Protein AF-A0ABD4A4L3-F1 (afdb_monomer_lite)

Organism: NCBI:txid35841

Sequence (131 aa):
MTNLKGLIGTQIKAIRKAKGLSQQDVADRVAENTGQMSFCKSRISEIETGKQNTTLETLEMIIKALGVKPVEFFDFKKIIEEDRENEIMDKSLLLDCHYSMLKERELDEVKYVVKTTKELFKTMDGKKKKN

Secondary structure (DSSP, 8-state):
---HHHHHHHHHHHHHHHTT--HHHHHHHHHHHH--TT--HHHHHHHHTT-S---HHHHHHHHHHHT--HHHHT-GGGHHHH-SS-TT--HHHHHHHHHHHHHTS-HHHHHHHHHHHHHHHHHHHHHHTT-

pLDDT: mean 84.38, std 14.54, range [44.31, 97.81]

Radius of gyration: 19.23 Å; chains: 1; bounding box: 46×25×62 Å

Structure (mmCIF, N/CA/C/O backbone):
data_AF-A0ABD4A4L3-F1
#
_entry.id   AF-A0ABD4A4L3-F1
#
loop_
_atom_site.group_PDB
_atom_site.id
_atom_site.type_symbol
_atom_site.label_atom_id
_atom_site.label_alt_id
_atom_site.label_comp_id
_atom_site.label_asym_id
_atom_site.label_entity_id
_atom_site.label_seq_id
_atom_site.pdbx_PDB_ins_code
_atom_site.Cartn_x
_atom_site.Cartn_y
_atom_site.Cartn_z
_atom_site.occupancy
_atom_site.B_iso_or_equiv
_atom_site.auth_seq_id
_atom_site.auth_comp_id
_atom_site.auth_asym_id
_atom_site.auth_atom_id
_atom_site.pdbx_PDB_model_num
ATOM 1 N N . MET A 1 1 ? 4.502 8.626 8.633 1.00 45.22 1 MET A N 1
ATOM 2 C CA . MET A 1 1 ? 3.581 9.191 7.628 1.00 45.22 1 MET A CA 1
ATOM 3 C C . MET A 1 1 ? 3.865 8.504 6.313 1.00 45.22 1 MET A C 1
ATOM 5 O O . MET A 1 1 ? 4.900 8.760 5.703 1.00 45.22 1 MET A O 1
ATOM 9 N N . THR A 1 2 ? 2.985 7.605 5.911 1.00 57.88 2 THR A N 1
ATOM 10 C CA . THR A 1 2 ? 2.978 7.013 4.583 1.00 57.88 2 THR A CA 1
ATOM 11 C C . THR A 1 2 ? 2.517 8.082 3.617 1.00 57.88 2 THR A C 1
ATOM 13 O O . THR A 1 2 ? 1.380 8.537 3.621 1.00 57.88 2 THR A O 1
ATOM 16 N N . ASN A 1 3 ? 3.470 8.554 2.828 1.00 77.31 3 ASN A N 1
ATOM 17 C CA . ASN A 1 3 ? 3.203 9.399 1.681 1.00 77.31 3 ASN A CA 1
ATOM 18 C C . ASN A 1 3 ? 2.820 8.511 0.488 1.00 77.31 3 ASN A C 1
ATOM 20 O O . ASN A 1 3 ? 3.111 7.313 0.462 1.00 77.31 3 ASN A O 1
ATOM 24 N N . LEU A 1 4 ? 2.188 9.111 -0.521 1.00 84.19 4 LEU A N 1
ATOM 25 C CA . LEU A 1 4 ? 1.706 8.402 -1.708 1.00 84.19 4 LEU A CA 1
ATOM 26 C C . LEU A 1 4 ? 2.793 7.532 -2.365 1.00 84.19 4 LEU A C 1
ATOM 28 O O . LEU A 1 4 ? 2.536 6.387 -2.716 1.00 84.19 4 LEU A O 1
ATOM 32 N N . LYS A 1 5 ? 4.030 8.037 -2.465 1.00 87.12 5 LYS A N 1
ATOM 33 C CA . LYS A 1 5 ? 5.159 7.280 -3.032 1.00 87.12 5 LYS A CA 1
ATOM 34 C C . LYS A 1 5 ? 5.474 5.996 -2.253 1.00 87.12 5 LYS A C 1
ATOM 36 O O . LYS A 1 5 ? 5.768 4.981 -2.871 1.00 87.12 5 LYS A O 1
ATOM 41 N N . GLY A 1 6 ? 5.383 6.026 -0.921 1.00 85.12 6 GLY A N 1
ATOM 42 C CA . GLY A 1 6 ? 5.588 4.852 -0.075 1.00 85.12 6 GLY A CA 1
ATOM 43 C C . GLY A 1 6 ? 4.485 3.817 -0.270 1.00 85.12 6 GLY A C 1
ATOM 44 O O . GLY A 1 6 ? 4.785 2.644 -0.453 1.00 85.12 6 GLY A O 1
ATOM 45 N N . LEU A 1 7 ? 3.223 4.257 -0.3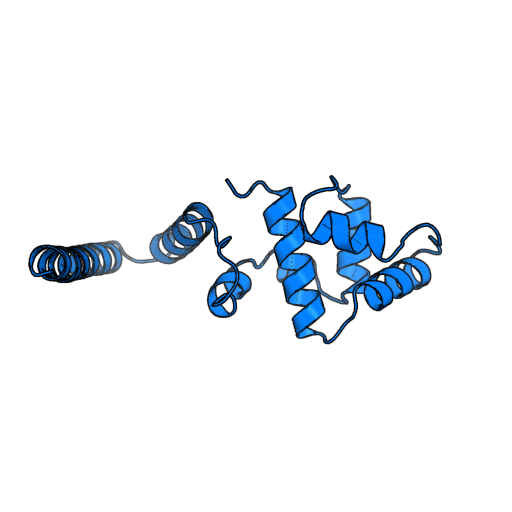26 1.00 85.31 7 LEU A N 1
ATOM 46 C CA . LEU A 1 7 ? 2.080 3.373 -0.576 1.00 85.31 7 LEU A CA 1
ATOM 47 C C . LEU A 1 7 ? 2.190 2.663 -1.935 1.00 85.31 7 LEU A C 1
ATOM 49 O O . LEU A 1 7 ? 2.036 1.446 -2.022 1.00 85.31 7 LEU A O 1
ATOM 53 N N . ILE A 1 8 ? 2.511 3.422 -2.985 1.00 90.94 8 ILE A N 1
ATOM 54 C CA . ILE A 1 8 ? 2.725 2.897 -4.338 1.00 90.94 8 ILE A CA 1
ATOM 55 C C . ILE A 1 8 ? 3.896 1.906 -4.358 1.00 90.94 8 ILE A C 1
ATOM 57 O O . ILE A 1 8 ? 3.768 0.822 -4.924 1.00 90.94 8 ILE A O 1
ATOM 61 N N . GLY A 1 9 ? 5.013 2.240 -3.704 1.00 91.62 9 GLY A N 1
ATOM 62 C CA . GLY A 1 9 ? 6.171 1.354 -3.588 1.00 91.62 9 GLY A CA 1
ATOM 63 C C . GLY A 1 9 ? 5.845 0.028 -2.892 1.00 91.62 9 GLY A C 1
ATOM 64 O O . GLY A 1 9 ? 6.181 -1.040 -3.410 1.00 91.62 9 GLY A O 1
ATOM 65 N N . THR A 1 10 ? 5.124 0.081 -1.768 1.00 88.44 10 THR A N 1
ATOM 66 C CA . THR A 1 10 ? 4.668 -1.113 -1.041 1.00 88.44 10 THR A CA 1
ATOM 67 C C . THR A 1 10 ? 3.751 -1.976 -1.902 1.00 88.44 10 THR A C 1
ATOM 69 O O . THR A 1 10 ? 3.937 -3.190 -1.948 1.00 88.44 10 THR A O 1
ATOM 72 N N . GLN A 1 11 ? 2.820 -1.370 -2.643 1.00 90.44 11 GLN A N 1
ATOM 73 C CA . GLN A 1 11 ? 1.911 -2.107 -3.523 1.00 90.44 11 GLN A CA 1
ATOM 74 C C . GLN A 1 11 ? 2.645 -2.803 -4.676 1.00 90.44 11 GLN A C 1
ATOM 76 O O . GLN A 1 11 ? 2.390 -3.975 -4.954 1.00 90.44 11 GLN A O 1
ATOM 81 N N . ILE A 1 12 ? 3.612 -2.124 -5.309 1.00 93.38 12 ILE A N 1
ATOM 82 C CA . ILE A 1 12 ? 4.486 -2.727 -6.331 1.00 93.38 12 ILE A CA 1
ATOM 83 C C . ILE A 1 12 ? 5.192 -3.956 -5.751 1.00 93.38 12 ILE A C 1
ATOM 85 O O . ILE A 1 12 ? 5.142 -5.037 -6.340 1.00 93.38 12 ILE A O 1
ATOM 89 N N . LYS A 1 13 ? 5.799 -3.811 -4.567 1.00 92.12 13 LYS A N 1
ATOM 90 C CA . LYS A 1 13 ? 6.522 -4.889 -3.883 1.00 92.12 13 LYS A CA 1
ATOM 91 C C . LYS A 1 13 ? 5.607 -6.066 -3.532 1.00 92.12 13 LYS A C 1
ATOM 93 O O . LYS A 1 13 ? 6.014 -7.213 -3.720 1.00 92.12 13 LYS A O 1
ATOM 98 N N . ALA A 1 14 ? 4.404 -5.794 -3.027 1.00 89.56 14 ALA A N 1
ATOM 99 C CA . ALA A 1 14 ? 3.424 -6.810 -2.650 1.00 89.56 14 ALA A CA 1
ATOM 100 C C . ALA A 1 14 ? 2.993 -7.639 -3.868 1.00 89.56 14 ALA A C 1
ATOM 102 O O . ALA A 1 14 ? 3.173 -8.857 -3.882 1.00 89.56 14 ALA A O 1
ATOM 103 N N . ILE A 1 15 ? 2.545 -6.977 -4.941 1.00 92.88 15 ILE A N 1
ATOM 104 C CA . ILE A 1 15 ? 2.135 -7.641 -6.187 1.00 92.88 15 ILE A CA 1
ATOM 105 C C . ILE A 1 15 ? 3.299 -8.431 -6.792 1.00 92.88 15 ILE A C 1
ATOM 107 O O . ILE A 1 15 ? 3.122 -9.576 -7.212 1.00 92.88 15 ILE A O 1
ATOM 111 N N . ARG A 1 16 ? 4.504 -7.848 -6.819 1.00 94.75 16 ARG A N 1
ATOM 112 C CA . ARG A 1 16 ? 5.701 -8.512 -7.343 1.00 94.75 16 ARG A CA 1
ATOM 113 C C . ARG A 1 16 ? 5.988 -9.818 -6.598 1.00 94.75 16 ARG A C 1
ATOM 115 O O . ARG A 1 16 ? 6.189 -10.851 -7.236 1.00 94.75 16 ARG A O 1
ATOM 122 N N . LYS A 1 17 ? 5.994 -9.777 -5.261 1.00 92.44 17 LYS A N 1
ATOM 123 C CA . LYS A 1 17 ? 6.223 -10.958 -4.417 1.00 92.44 17 LYS A CA 1
ATOM 124 C C . LYS A 1 17 ? 5.132 -12.011 -4.597 1.00 92.44 17 LYS A C 1
ATOM 126 O O . LYS A 1 17 ? 5.470 -13.179 -4.755 1.00 92.44 17 LYS A O 1
ATOM 131 N N . ALA A 1 18 ? 3.863 -11.606 -4.643 1.00 90.50 18 ALA A N 1
ATOM 132 C CA . ALA A 1 18 ? 2.740 -12.516 -4.873 1.00 90.50 18 ALA A CA 1
ATOM 133 C C . ALA A 1 18 ? 2.842 -13.254 -6.222 1.00 90.50 18 ALA A C 1
ATOM 135 O O . ALA A 1 18 ? 2.388 -14.387 -6.352 1.00 90.50 18 ALA A O 1
ATOM 136 N N . LYS A 1 19 ? 3.484 -12.635 -7.221 1.00 92.81 19 LYS A N 1
ATOM 137 C CA . LYS A 1 19 ? 3.759 -13.239 -8.534 1.00 92.81 19 LYS A CA 1
ATOM 138 C C . LYS A 1 19 ? 5.091 -13.995 -8.618 1.00 92.81 19 LYS A C 1
ATOM 140 O O . LYS A 1 19 ? 5.446 -14.453 -9.700 1.00 92.81 19 LYS A O 1
ATOM 145 N N . GLY A 1 20 ? 5.837 -14.111 -7.517 1.00 94.44 20 GLY A N 1
ATOM 146 C CA . GLY A 1 20 ? 7.132 -14.796 -7.483 1.00 94.44 20 GLY A CA 1
ATOM 147 C C . GLY A 1 20 ? 8.239 -14.094 -8.276 1.00 94.44 20 GLY A C 1
ATOM 148 O O . GLY A 1 20 ? 9.221 -14.732 -8.636 1.00 94.44 20 GLY A O 1
ATOM 149 N N . LEU A 1 21 ? 8.088 -12.799 -8.564 1.00 96.00 21 LEU A N 1
ATOM 150 C CA . LEU A 1 21 ? 9.019 -12.051 -9.406 1.00 96.00 21 LEU A CA 1
ATOM 151 C C . LEU A 1 21 ? 10.147 -11.426 -8.583 1.00 96.00 21 LEU A C 1
ATOM 153 O O . LEU A 1 21 ? 9.939 -10.860 -7.502 1.00 96.00 21 LEU A O 1
ATOM 157 N N . SER A 1 22 ? 11.357 -11.451 -9.124 1.00 96.75 22 SER A N 1
ATOM 158 C CA . SER A 1 22 ? 12.477 -10.659 -8.632 1.00 96.75 22 SER A CA 1
ATOM 159 C C . SER A 1 22 ? 12.363 -9.199 -9.100 1.00 96.75 22 SER A C 1
ATOM 161 O O . SER A 1 22 ? 11.632 -8.867 -10.032 1.00 96.75 22 SER A O 1
ATOM 163 N N . GLN A 1 23 ? 13.078 -8.283 -8.440 1.00 96.50 23 GLN A N 1
ATOM 164 C CA . GLN A 1 23 ? 13.159 -6.887 -8.897 1.00 96.50 23 GLN A CA 1
ATOM 165 C C . GLN A 1 23 ? 13.831 -6.774 -10.276 1.00 96.50 23 GLN A C 1
ATOM 167 O O . GLN A 1 23 ? 13.532 -5.842 -11.018 1.00 96.50 23 GLN A O 1
ATOM 172 N N . GLN A 1 24 ? 14.729 -7.713 -10.603 1.00 96.25 24 GLN A N 1
ATOM 173 C CA . GLN A 1 24 ? 15.353 -7.795 -11.921 1.00 96.25 24 GLN A CA 1
ATOM 174 C C . GLN A 1 24 ? 14.317 -8.216 -12.967 1.00 96.25 24 GLN A C 1
ATOM 176 O O . GLN A 1 24 ? 14.205 -7.549 -13.982 1.00 96.25 24 GLN A O 1
ATOM 181 N N . ASP A 1 25 ? 13.468 -9.199 -12.661 1.00 96.56 25 ASP A N 1
ATOM 182 C CA . ASP A 1 25 ? 12.445 -9.688 -13.596 1.00 96.56 25 ASP A CA 1
ATOM 183 C C . ASP A 1 25 ? 11.466 -8.576 -13.989 1.00 96.56 25 ASP A C 1
ATOM 185 O O . ASP A 1 25 ? 11.051 -8.474 -15.139 1.00 96.56 25 ASP A O 1
ATOM 189 N N . VAL A 1 26 ? 11.082 -7.719 -13.034 1.00 95.81 26 VAL A N 1
ATOM 190 C CA . VAL A 1 26 ? 10.234 -6.555 -13.339 1.00 95.81 26 VAL A CA 1
ATOM 191 C C . VAL A 1 26 ? 10.982 -5.564 -14.223 1.00 95.81 26 VAL A C 1
ATOM 193 O O . VAL A 1 26 ? 10.384 -5.012 -15.143 1.00 95.81 26 VAL A O 1
ATOM 196 N N . ALA A 1 27 ? 12.271 -5.340 -13.964 1.00 94.62 27 ALA A N 1
ATOM 197 C CA . ALA A 1 27 ? 13.073 -4.434 -14.770 1.00 94.62 27 ALA A CA 1
ATOM 198 C C . ALA A 1 27 ? 13.216 -4.929 -16.219 1.00 94.62 27 ALA A C 1
ATOM 200 O O . ALA A 1 27 ? 12.962 -4.164 -17.150 1.00 94.62 27 ALA A O 1
ATOM 201 N N . ASP A 1 28 ? 13.503 -6.218 -16.391 1.00 94.19 28 ASP A N 1
ATOM 202 C CA . ASP A 1 28 ? 13.625 -6.873 -17.694 1.00 94.19 28 ASP A CA 1
ATOM 203 C C . ASP A 1 28 ? 12.303 -6.801 -18.465 1.00 94.19 28 ASP A C 1
ATOM 205 O O . ASP A 1 28 ? 12.270 -6.364 -19.611 1.00 94.19 28 ASP A O 1
ATOM 209 N N . ARG A 1 29 ? 11.175 -7.087 -17.804 1.00 94.81 29 ARG A N 1
ATOM 210 C CA . ARG A 1 29 ? 9.842 -6.965 -18.417 1.00 94.81 29 ARG A CA 1
ATOM 211 C C . ARG A 1 29 ? 9.483 -5.537 -18.811 1.00 94.81 29 ARG A C 1
ATOM 213 O O . ARG A 1 29 ? 8.788 -5.335 -19.804 1.00 94.81 29 ARG A O 1
ATOM 220 N N . VAL A 1 30 ? 9.894 -4.527 -18.040 1.00 92.81 30 VAL A N 1
ATOM 221 C CA . VAL A 1 30 ? 9.703 -3.125 -18.449 1.00 92.81 30 VAL A CA 1
ATOM 222 C C . VAL A 1 30 ? 10.509 -2.845 -19.715 1.00 92.81 30 VAL A C 1
ATOM 224 O O . VAL A 1 30 ? 9.966 -2.255 -20.653 1.00 92.81 30 VAL A O 1
ATOM 227 N N . ALA A 1 31 ? 11.763 -3.299 -19.772 1.00 89.00 31 ALA A N 1
ATOM 228 C CA . ALA A 1 31 ? 12.613 -3.131 -20.944 1.00 89.00 31 ALA A CA 1
ATOM 229 C C . ALA A 1 31 ? 12.028 -3.837 -22.178 1.00 89.00 31 ALA A C 1
ATOM 231 O O . ALA A 1 31 ? 11.946 -3.224 -23.239 1.00 89.00 31 ALA A O 1
ATOM 232 N N . GLU A 1 32 ? 11.532 -5.067 -22.033 1.00 87.69 32 GLU A N 1
ATOM 233 C CA . GLU A 1 32 ? 10.868 -5.827 -23.102 1.00 87.69 32 GLU A CA 1
ATOM 234 C C . GLU A 1 32 ? 9.604 -5.124 -23.616 1.00 87.69 32 GLU A C 1
ATOM 236 O O . GLU A 1 32 ? 9.414 -4.980 -24.822 1.00 87.69 32 GLU A O 1
ATOM 241 N N . ASN A 1 33 ? 8.753 -4.633 -22.710 1.00 85.88 33 ASN A N 1
ATOM 242 C CA . ASN A 1 33 ? 7.470 -4.025 -23.072 1.00 85.88 33 ASN A CA 1
ATOM 243 C C . ASN A 1 33 ? 7.594 -2.638 -23.716 1.00 85.88 33 ASN A C 1
ATOM 245 O O . ASN A 1 33 ? 6.640 -2.163 -24.332 1.00 85.88 33 ASN A O 1
ATOM 249 N N . THR A 1 34 ? 8.719 -1.948 -23.520 1.00 82.75 34 THR A N 1
ATOM 250 C CA . THR A 1 34 ? 8.850 -0.523 -23.879 1.00 82.75 34 THR A CA 1
ATOM 251 C C . THR A 1 34 ? 10.084 -0.191 -24.706 1.00 82.75 34 THR A C 1
ATOM 253 O O . THR A 1 34 ? 10.222 0.939 -25.171 1.00 82.75 34 THR A O 1
ATOM 256 N N . GLY A 1 35 ? 11.003 -1.144 -24.872 1.00 76.19 35 GLY A N 1
ATOM 257 C CA . GLY A 1 35 ? 12.324 -0.914 -25.451 1.00 76.19 35 GLY A CA 1
ATOM 258 C C . GLY A 1 35 ? 13.253 -0.070 -24.567 1.00 76.19 35 GLY A C 1
ATOM 259 O O . GLY A 1 35 ? 14.349 0.286 -25.002 1.00 76.19 35 GLY A O 1
ATOM 260 N N . GLN A 1 36 ? 12.851 0.283 -23.337 1.00 72.88 36 GLN A N 1
ATOM 261 C CA . GLN A 1 36 ? 13.648 1.126 -22.444 1.00 72.88 36 GLN A CA 1
ATOM 262 C C . GLN A 1 36 ? 14.668 0.312 -21.643 1.00 72.88 36 GLN A C 1
ATOM 264 O O . GLN A 1 36 ? 14.395 -0.175 -20.550 1.00 72.88 36 GLN A O 1
ATOM 269 N N . MET A 1 37 ? 15.897 0.255 -22.154 1.00 62.81 37 MET A N 1
ATOM 270 C CA . MET A 1 37 ? 17.014 -0.455 -21.513 1.00 62.81 37 MET A CA 1
ATOM 271 C C . MET A 1 37 ? 17.566 0.235 -20.249 1.00 62.81 37 MET A C 1
ATOM 273 O O . MET A 1 37 ? 18.386 -0.327 -19.530 1.00 62.81 37 MET A O 1
ATOM 277 N N . SER A 1 38 ? 17.143 1.472 -19.961 1.00 70.81 38 SER A N 1
ATOM 278 C CA . SER A 1 38 ? 17.600 2.248 -18.796 1.00 70.81 38 SER A CA 1
ATOM 279 C C . SER A 1 38 ? 16.883 1.881 -17.492 1.00 70.81 38 SER A C 1
ATOM 281 O O . SER A 1 38 ? 17.146 2.472 -16.440 1.00 70.81 38 SER A O 1
ATOM 283 N N . PHE A 1 39 ? 15.962 0.921 -17.543 1.00 81.00 39 PHE A N 1
ATOM 284 C CA . PHE A 1 39 ? 15.180 0.506 -16.397 1.00 81.00 39 PHE A CA 1
ATOM 285 C C . PHE A 1 39 ? 15.869 -0.665 -15.682 1.00 81.00 39 PHE A C 1
ATOM 287 O O . PHE A 1 39 ? 15.955 -1.764 -16.212 1.00 81.00 39 PHE A O 1
ATOM 294 N N . CYS A 1 40 ? 16.418 -0.416 -14.489 1.00 89.06 40 CYS A N 1
ATOM 295 C CA . CYS A 1 40 ? 17.283 -1.363 -13.781 1.00 89.06 40 CYS A CA 1
ATOM 296 C C . CYS A 1 40 ? 16.710 -1.806 -12.426 1.00 89.06 40 CYS A C 1
ATOM 298 O O . CYS A 1 40 ? 15.869 -1.132 -11.823 1.00 89.06 40 CYS A O 1
ATOM 300 N N . LYS A 1 41 ? 17.239 -2.913 -11.890 1.00 93.38 41 LYS A N 1
ATOM 301 C CA . LYS A 1 41 ? 16.894 -3.438 -10.559 1.00 93.38 41 LYS A CA 1
ATOM 302 C C . LYS A 1 41 ? 16.999 -2.391 -9.442 1.00 93.38 41 LYS A C 1
ATOM 304 O O . LYS A 1 41 ? 16.130 -2.349 -8.573 1.00 93.38 41 LYS A O 1
ATOM 309 N N . SER A 1 42 ? 18.036 -1.541 -9.460 1.00 93.19 42 SER A N 1
ATOM 310 C CA . SER A 1 42 ? 18.219 -0.485 -8.444 1.00 93.19 42 SER A CA 1
ATOM 311 C C . SER A 1 42 ? 17.046 0.486 -8.441 1.00 93.19 42 SER A C 1
ATOM 313 O O . SER A 1 42 ? 16.482 0.765 -7.387 1.00 93.19 42 SER A O 1
ATOM 315 N N . ARG A 1 43 ? 16.610 0.917 -9.631 1.00 92.62 43 ARG A N 1
ATOM 316 C CA . ARG A 1 43 ? 15.459 1.804 -9.794 1.00 92.62 43 ARG A CA 1
ATOM 317 C C . ARG A 1 43 ? 14.189 1.164 -9.243 1.00 92.62 43 ARG A C 1
ATOM 319 O O . ARG A 1 43 ? 13.494 1.803 -8.464 1.00 92.62 43 ARG A O 1
ATOM 326 N N . ILE A 1 44 ? 13.915 -0.109 -9.546 1.00 93.75 44 ILE A N 1
ATOM 327 C CA . ILE A 1 44 ? 12.783 -0.824 -8.928 1.00 93.75 44 ILE A CA 1
ATOM 328 C C . ILE A 1 44 ? 12.892 -0.833 -7.401 1.00 93.75 44 ILE A C 1
ATOM 330 O O . ILE A 1 44 ? 11.915 -0.533 -6.721 1.00 93.75 44 ILE A O 1
ATOM 334 N N . SER A 1 45 ? 14.072 -1.107 -6.847 1.00 94.25 45 SER A N 1
ATOM 335 C CA . SER A 1 45 ? 14.270 -1.104 -5.396 1.00 94.25 45 SER A CA 1
ATOM 336 C C . SER A 1 45 ? 14.048 0.273 -4.759 1.00 94.25 45 SER A C 1
ATOM 338 O O . SER A 1 45 ? 13.470 0.375 -3.675 1.00 94.25 45 SER A O 1
ATOM 340 N N . GLU A 1 46 ? 14.503 1.348 -5.397 1.00 93.31 46 GLU A N 1
ATOM 341 C CA . GLU A 1 46 ? 14.316 2.718 -4.910 1.00 93.31 46 GLU A CA 1
ATOM 342 C C . GLU A 1 46 ? 12.851 3.164 -4.982 1.00 93.31 46 GLU A C 1
ATOM 344 O O . GLU A 1 46 ? 12.379 3.868 -4.085 1.00 93.31 46 GLU A O 1
ATOM 349 N N . ILE A 1 47 ? 12.118 2.708 -6.000 1.00 93.44 47 ILE A N 1
ATOM 350 C CA . ILE A 1 47 ? 10.674 2.925 -6.140 1.00 93.44 47 ILE A CA 1
ATOM 351 C C . ILE A 1 47 ? 9.910 2.138 -5.067 1.00 93.44 47 ILE A C 1
ATOM 353 O O . ILE A 1 47 ? 9.100 2.719 -4.348 1.00 93.44 47 ILE A O 1
ATOM 357 N N . GLU A 1 48 ? 10.211 0.848 -4.885 1.00 92.31 48 GLU A N 1
ATOM 358 C CA . GLU A 1 48 ? 9.570 -0.014 -3.875 1.00 92.31 48 GLU A CA 1
ATOM 359 C C . GLU A 1 48 ? 9.774 0.477 -2.440 1.00 92.31 48 GLU A C 1
ATOM 361 O O . GLU A 1 48 ? 8.953 0.212 -1.566 1.00 92.31 48 GLU A O 1
ATOM 366 N N . THR A 1 49 ? 10.870 1.191 -2.185 1.00 88.94 49 THR A N 1
ATOM 367 C CA . THR A 1 49 ? 11.184 1.762 -0.868 1.00 88.94 49 THR A CA 1
ATOM 368 C C . THR A 1 49 ? 10.740 3.219 -0.718 1.00 88.94 49 THR A C 1
ATOM 370 O O . THR A 1 49 ? 10.995 3.832 0.318 1.00 88.94 49 THR A O 1
ATOM 373 N N . GLY A 1 50 ? 10.096 3.807 -1.735 1.00 87.06 50 GLY A N 1
ATOM 374 C CA . GLY A 1 50 ? 9.653 5.205 -1.725 1.00 87.06 50 GLY A CA 1
ATOM 375 C C . GLY A 1 50 ? 10.799 6.228 -1.681 1.00 87.06 50 GLY A C 1
ATOM 376 O O . GLY A 1 50 ? 10.574 7.406 -1.368 1.00 87.06 50 GLY A O 1
ATOM 377 N N . LYS A 1 51 ? 12.037 5.805 -1.972 1.00 86.25 51 LYS A N 1
ATOM 378 C CA . LYS A 1 51 ? 13.216 6.680 -2.040 1.00 86.25 51 LYS A CA 1
ATOM 379 C C . LYS A 1 51 ? 13.192 7.538 -3.301 1.00 86.25 51 LYS A C 1
ATOM 381 O O . LYS A 1 51 ? 13.509 8.722 -3.222 1.00 86.25 51 LYS A O 1
ATOM 386 N N . GLN A 1 52 ? 12.734 6.979 -4.420 1.00 84.69 52 GLN A N 1
ATOM 387 C CA . GLN A 1 52 ? 12.630 7.676 -5.701 1.00 84.69 52 GLN A CA 1
ATOM 388 C C . GLN A 1 52 ? 11.184 8.109 -5.999 1.00 84.69 52 GLN A C 1
ATOM 390 O O . GLN A 1 52 ? 10.240 7.340 -5.820 1.00 84.69 52 GLN A O 1
ATOM 395 N N . ASN A 1 53 ? 11.005 9.342 -6.491 1.00 86.19 53 ASN A N 1
ATOM 396 C CA . ASN A 1 53 ? 9.727 9.770 -7.062 1.00 86.19 53 ASN A CA 1
ATOM 397 C C . ASN A 1 53 ? 9.559 9.185 -8.473 1.00 86.19 53 ASN A C 1
ATOM 399 O O . ASN A 1 53 ? 10.491 9.218 -9.277 1.00 86.19 53 ASN A O 1
ATOM 403 N N . THR A 1 54 ? 8.374 8.664 -8.775 1.00 88.31 54 THR A N 1
ATOM 404 C CA . THR A 1 54 ? 8.086 7.956 -10.030 1.00 88.31 54 THR A CA 1
ATOM 405 C C . THR A 1 54 ? 7.004 8.699 -10.791 1.00 88.31 54 THR A C 1
ATOM 407 O O . THR A 1 54 ? 6.000 9.088 -10.199 1.00 88.31 54 THR A O 1
ATOM 410 N N . THR A 1 55 ? 7.205 8.912 -12.092 1.00 91.69 55 THR A N 1
ATOM 411 C CA . THR A 1 55 ? 6.179 9.530 -12.944 1.00 91.69 55 THR A CA 1
ATOM 412 C C . THR A 1 55 ? 5.022 8.558 -13.180 1.00 91.69 55 THR A C 1
ATOM 414 O O . THR A 1 55 ? 5.191 7.346 -13.028 1.00 91.69 55 THR A O 1
ATOM 417 N N . LEU A 1 56 ? 3.849 9.059 -13.577 1.00 92.19 56 LEU A N 1
ATOM 418 C CA . LEU A 1 56 ? 2.704 8.193 -13.876 1.00 92.19 56 LEU A CA 1
ATOM 419 C C . LEU A 1 56 ? 2.977 7.275 -15.071 1.00 92.19 56 LEU A C 1
ATOM 421 O O . LEU A 1 56 ? 2.581 6.116 -15.037 1.00 92.19 56 LEU A O 1
ATOM 425 N N . GLU A 1 57 ? 3.728 7.742 -16.068 1.00 91.69 57 GLU A N 1
ATOM 426 C CA . GLU A 1 57 ? 4.153 6.927 -17.210 1.00 91.69 57 GLU A CA 1
ATOM 427 C C . GLU A 1 57 ? 5.046 5.779 -16.734 1.00 91.69 57 GLU A C 1
ATOM 429 O O . GLU A 1 57 ? 4.866 4.629 -17.122 1.00 91.69 57 GLU A O 1
ATOM 434 N N . THR A 1 58 ? 5.980 6.068 -15.821 1.00 91.88 58 THR A N 1
ATOM 435 C CA . THR A 1 58 ? 6.838 5.032 -15.237 1.00 91.88 58 THR A CA 1
ATOM 436 C C . THR A 1 58 ?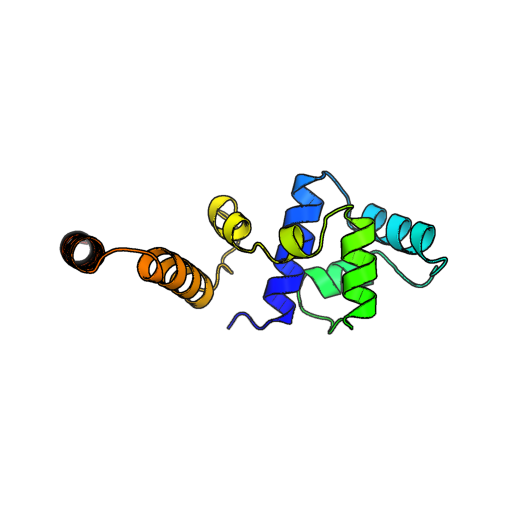 6.038 4.037 -14.405 1.00 91.88 58 THR A C 1
ATOM 438 O O . THR A 1 58 ? 6.284 2.833 -14.475 1.00 91.88 58 THR A O 1
ATOM 441 N N . LEU A 1 59 ? 5.057 4.519 -13.646 1.00 94.12 59 LEU A N 1
ATOM 442 C CA . LEU A 1 59 ? 4.154 3.661 -12.893 1.00 94.12 59 LEU A CA 1
ATOM 443 C C . LEU A 1 59 ? 3.333 2.759 -13.826 1.00 94.12 59 LEU A C 1
ATOM 445 O O . LEU A 1 59 ? 3.227 1.564 -13.570 1.00 94.12 59 LEU A O 1
ATOM 449 N N . GLU A 1 60 ? 2.811 3.293 -14.930 1.00 93.88 60 GLU A N 1
ATOM 450 C CA . GLU A 1 60 ? 2.074 2.519 -15.931 1.00 93.88 60 GLU A CA 1
ATOM 451 C C . GLU A 1 60 ? 2.942 1.409 -16.541 1.00 93.88 60 GLU A C 1
ATOM 453 O O . GLU A 1 60 ? 2.484 0.272 -16.677 1.00 93.88 60 GLU A O 1
ATOM 458 N N . MET A 1 61 ? 4.211 1.700 -16.850 1.00 93.44 61 MET A N 1
ATOM 459 C CA . MET A 1 61 ? 5.163 0.694 -17.336 1.00 93.44 61 MET A CA 1
ATOM 460 C C . MET A 1 61 ? 5.355 -0.444 -16.327 1.00 93.44 61 MET A C 1
ATOM 462 O O . MET A 1 61 ? 5.310 -1.617 -16.704 1.00 93.44 61 MET A O 1
ATOM 466 N N . ILE A 1 62 ? 5.511 -0.116 -15.042 1.00 94.81 62 ILE A N 1
ATOM 467 C CA . ILE A 1 62 ? 5.651 -1.111 -13.970 1.00 94.81 62 ILE A CA 1
ATOM 468 C C . ILE A 1 62 ? 4.368 -1.938 -13.827 1.00 94.81 62 ILE A C 1
ATOM 470 O O . ILE A 1 62 ? 4.441 -3.161 -13.751 1.00 94.81 62 ILE A O 1
ATOM 474 N N . ILE A 1 63 ? 3.192 -1.303 -13.833 1.00 95.00 63 ILE A N 1
ATOM 475 C CA . ILE A 1 63 ? 1.887 -1.981 -13.751 1.00 95.00 63 ILE A CA 1
ATOM 476 C C . ILE A 1 63 ? 1.734 -2.994 -14.896 1.00 95.00 63 ILE A C 1
ATOM 478 O O . ILE A 1 63 ? 1.351 -4.144 -14.662 1.00 95.00 63 ILE A O 1
ATOM 482 N N . LYS A 1 64 ? 2.109 -2.602 -16.122 1.00 94.31 64 LYS A N 1
ATOM 483 C CA . LYS A 1 64 ? 2.126 -3.494 -17.292 1.00 94.31 64 LYS A CA 1
ATOM 484 C C . LYS A 1 64 ? 3.117 -4.647 -17.124 1.00 94.31 64 LYS A C 1
ATOM 486 O O . LYS A 1 64 ? 2.744 -5.791 -17.362 1.00 94.31 64 LYS A O 1
ATOM 491 N N . ALA A 1 65 ? 4.336 -4.384 -16.650 1.00 94.88 65 ALA A N 1
ATOM 492 C CA . ALA A 1 65 ? 5.351 -5.416 -16.403 1.00 94.88 65 ALA A CA 1
ATOM 493 C C . ALA A 1 65 ? 4.948 -6.416 -15.301 1.00 94.88 65 ALA A C 1
ATOM 495 O O . ALA A 1 65 ? 5.249 -7.611 -15.384 1.00 94.88 65 ALA A O 1
ATOM 496 N N . LEU A 1 66 ? 4.211 -5.949 -14.292 1.00 95.19 66 LEU A N 1
ATOM 497 C CA . LEU A 1 66 ? 3.584 -6.798 -13.280 1.00 95.19 66 LEU A CA 1
ATOM 498 C C . LEU A 1 66 ? 2.396 -7.591 -13.840 1.00 95.19 66 LEU A C 1
ATOM 500 O O . LEU A 1 66 ? 1.962 -8.556 -13.210 1.00 95.19 66 LEU A O 1
ATOM 504 N N . GLY A 1 67 ? 1.868 -7.233 -15.013 1.00 94.56 67 GLY A N 1
ATOM 505 C CA . GLY A 1 67 ? 0.739 -7.905 -15.652 1.00 94.56 67 GLY A CA 1
ATOM 506 C C . GLY A 1 67 ? -0.536 -7.810 -14.816 1.00 94.56 67 GLY A C 1
ATOM 507 O O . GLY A 1 67 ? -1.183 -8.829 -14.576 1.00 94.56 67 GLY A O 1
ATOM 508 N N . VAL A 1 68 ? -0.834 -6.623 -14.285 1.00 94.44 68 VAL A N 1
ATOM 509 C CA . VAL A 1 68 ? -2.060 -6.328 -13.524 1.00 94.44 68 VAL A CA 1
ATOM 510 C C . VAL A 1 68 ? -2.772 -5.126 -14.130 1.00 94.44 68 VAL A C 1
ATOM 512 O O . VAL A 1 68 ? -2.150 -4.285 -14.782 1.00 94.44 68 VAL A O 1
ATOM 515 N N . LYS A 1 69 ? -4.087 -5.027 -13.931 1.00 92.62 69 LYS A N 1
ATOM 516 C CA . LYS A 1 69 ? -4.847 -3.847 -14.372 1.00 92.62 69 LYS A CA 1
ATOM 517 C C . LYS A 1 69 ? -4.681 -2.696 -13.370 1.00 92.62 69 LYS A C 1
ATOM 519 O O . LYS A 1 69 ? -4.522 -2.966 -12.182 1.00 92.62 69 LYS A O 1
ATOM 524 N N . PRO A 1 70 ? -4.819 -1.419 -13.782 1.00 91.06 70 PRO A N 1
ATOM 525 C CA . PRO A 1 70 ? -4.776 -0.291 -12.847 1.00 91.06 70 PRO A CA 1
ATOM 526 C C . PRO A 1 70 ? -5.770 -0.429 -11.687 1.00 91.06 70 PRO A C 1
ATOM 528 O O . PRO A 1 70 ? -5.412 -0.178 -10.546 1.00 91.06 70 PRO A O 1
ATOM 531 N N . VAL A 1 71 ? -6.992 -0.902 -11.955 1.00 88.44 71 VAL A N 1
ATOM 532 C CA . VAL A 1 71 ? -8.015 -1.112 -10.913 1.00 88.44 71 VAL A CA 1
ATOM 533 C C . VAL A 1 71 ? -7.595 -2.135 -9.854 1.00 88.44 71 VAL A C 1
ATOM 535 O O . VAL A 1 71 ? -7.908 -1.957 -8.686 1.00 88.44 71 VAL A O 1
ATOM 538 N N . GLU A 1 72 ? -6.853 -3.172 -10.247 1.00 87.25 72 GLU A N 1
ATOM 539 C CA . GLU A 1 72 ? -6.300 -4.169 -9.323 1.00 87.25 72 GLU A CA 1
ATOM 540 C C . GLU A 1 72 ? -5.089 -3.598 -8.583 1.00 87.25 72 GLU A C 1
ATOM 542 O O . GLU A 1 72 ? -4.913 -3.832 -7.392 1.00 87.25 72 GLU A O 1
ATOM 547 N N . PHE A 1 73 ? -4.262 -2.818 -9.281 1.00 90.94 73 PHE A N 1
ATOM 548 C CA . PHE A 1 73 ? -3.103 -2.165 -8.690 1.00 90.94 73 PHE A CA 1
ATOM 549 C C . PHE A 1 73 ? -3.505 -1.160 -7.604 1.00 90.94 73 PHE A C 1
ATOM 551 O O . PHE A 1 73 ? -2.887 -1.137 -6.550 1.00 90.94 73 PHE A O 1
ATOM 558 N N . PHE A 1 74 ? -4.547 -0.358 -7.817 1.00 89.50 74 PHE A N 1
ATOM 559 C CA . PHE A 1 74 ? -5.019 0.621 -6.831 1.00 89.50 74 PHE A CA 1
ATOM 560 C C . PHE A 1 74 ? -5.931 0.020 -5.747 1.00 89.50 74 PHE A C 1
ATOM 562 O O . PHE A 1 74 ? -6.414 0.755 -4.884 1.00 89.50 74 PHE A O 1
ATOM 569 N N . ASP A 1 75 ? -6.148 -1.299 -5.743 1.00 84.19 75 ASP A N 1
ATOM 570 C CA . ASP A 1 75 ? -6.819 -1.981 -4.639 1.00 84.19 75 ASP A CA 1
ATOM 571 C C . ASP A 1 75 ? -5.833 -2.255 -3.492 1.00 84.19 75 ASP A C 1
ATOM 573 O O . ASP A 1 75 ? -5.212 -3.316 -3.380 1.00 84.19 75 ASP A O 1
ATOM 577 N N . PHE A 1 76 ? -5.683 -1.259 -2.620 1.00 76.06 76 PHE A N 1
ATOM 578 C CA . PHE A 1 76 ? -4.790 -1.324 -1.462 1.00 76.06 76 PHE A CA 1
ATOM 579 C C . PHE A 1 76 ? -5.333 -2.186 -0.310 1.00 76.06 76 PHE A C 1
ATOM 581 O O . PHE A 1 76 ? -4.629 -2.374 0.682 1.00 76.06 76 PHE A O 1
ATOM 588 N N . LYS A 1 77 ? -6.553 -2.737 -0.417 1.00 67.94 77 LYS A N 1
ATOM 589 C CA . LYS A 1 77 ? -7.169 -3.537 0.659 1.00 67.94 77 LYS A CA 1
ATOM 590 C C . LYS A 1 77 ? -6.354 -4.796 0.978 1.00 67.94 77 LYS A C 1
ATOM 592 O O . LYS A 1 77 ? -6.229 -5.153 2.144 1.00 67.94 77 LYS A O 1
ATOM 597 N N . LYS A 1 78 ? -5.734 -5.418 -0.034 1.00 61.84 78 LYS A N 1
ATOM 598 C CA . LYS A 1 78 ? -4.939 -6.654 0.116 1.00 61.84 78 LYS A CA 1
ATOM 599 C C . LYS A 1 78 ? -3.615 -6.473 0.861 1.00 61.84 78 LYS A C 1
ATOM 601 O O . LYS A 1 78 ? -3.136 -7.423 1.468 1.00 61.84 78 LYS A O 1
ATOM 606 N N . ILE A 1 79 ? -3.044 -5.264 0.867 1.00 62.34 79 ILE A N 1
ATOM 607 C CA . ILE A 1 79 ? -1.799 -4.977 1.607 1.00 62.34 79 ILE A CA 1
ATOM 608 C C . ILE A 1 79 ? -1.988 -5.241 3.110 1.00 62.34 79 ILE A C 1
ATOM 610 O O . ILE A 1 79 ? -1.052 -5.639 3.795 1.00 62.34 79 ILE A O 1
ATOM 614 N N . ILE A 1 80 ? -3.207 -5.047 3.617 1.00 58.56 80 ILE A N 1
ATOM 615 C CA . ILE A 1 80 ? -3.514 -5.077 5.049 1.00 58.56 80 ILE A CA 1
ATOM 616 C C . ILE A 1 80 ? -3.557 -6.502 5.615 1.00 58.56 80 ILE A C 1
ATOM 618 O O . ILE A 1 80 ? -3.294 -6.707 6.799 1.00 58.56 80 ILE A O 1
ATOM 622 N N . GLU A 1 81 ? -3.878 -7.495 4.787 1.00 55.25 81 GLU A N 1
ATOM 623 C CA . GLU A 1 81 ? -4.114 -8.869 5.246 1.00 55.25 81 GLU A CA 1
ATOM 624 C C . GLU A 1 81 ? -2.818 -9.692 5.355 1.00 55.25 81 GLU A C 1
ATOM 626 O O . GLU A 1 81 ? -2.741 -10.627 6.156 1.00 55.25 81 GLU A O 1
ATOM 631 N N . GLU A 1 82 ? -1.781 -9.328 4.593 1.00 52.31 82 GLU A N 1
ATOM 632 C CA . GLU A 1 82 ? -0.555 -10.126 4.443 1.00 52.31 82 GLU A CA 1
ATOM 633 C C . GLU A 1 82 ? 0.664 -9.558 5.193 1.00 52.31 82 GLU A C 1
ATOM 635 O O . GLU A 1 82 ? 1.659 -10.263 5.375 1.00 52.31 82 GLU A O 1
ATOM 640 N N . ASP A 1 83 ? 0.602 -8.318 5.689 1.00 51.66 83 ASP A N 1
ATOM 641 C CA . ASP A 1 83 ? 1.753 -7.649 6.302 1.00 51.66 83 ASP A CA 1
ATOM 642 C C . ASP A 1 83 ? 1.814 -7.848 7.828 1.00 51.66 83 ASP A C 1
ATOM 644 O O . ASP A 1 83 ? 1.515 -6.957 8.624 1.00 51.66 83 ASP A O 1
ATOM 648 N N . ARG A 1 84 ? 2.192 -9.060 8.256 1.00 51.03 84 ARG A N 1
ATOM 649 C CA . ARG A 1 84 ? 2.498 -9.356 9.672 1.00 51.03 84 ARG A CA 1
ATOM 650 C C . ARG A 1 84 ? 3.899 -8.913 10.109 1.00 51.03 84 ARG A C 1
ATOM 652 O O . ARG A 1 84 ? 4.163 -8.916 11.308 1.00 51.03 84 ARG A O 1
ATOM 659 N N . GLU A 1 85 ? 4.783 -8.559 9.172 1.00 48.03 85 GLU A N 1
ATOM 660 C CA . GLU A 1 85 ? 6.221 -8.391 9.445 1.00 48.03 85 GLU A CA 1
ATOM 661 C C . GLU A 1 85 ? 6.789 -6.993 9.161 1.00 48.03 85 GLU A C 1
ATOM 663 O O . GLU A 1 85 ? 7.829 -6.668 9.730 1.00 48.03 85 GLU A O 1
ATOM 668 N N . ASN A 1 86 ? 6.162 -6.131 8.348 1.00 45.75 86 ASN A N 1
ATOM 669 C CA . ASN A 1 86 ? 6.670 -4.765 8.190 1.00 45.75 86 ASN A CA 1
ATOM 670 C C . ASN A 1 86 ? 5.983 -3.810 9.175 1.00 45.75 86 ASN A C 1
ATOM 672 O O . ASN A 1 86 ? 4.783 -3.555 9.113 1.00 45.75 86 ASN A O 1
ATOM 676 N N . GLU A 1 87 ? 6.787 -3.183 10.033 1.00 46.78 87 GLU A N 1
ATOM 677 C CA . GLU A 1 87 ? 6.418 -2.109 10.973 1.00 46.78 87 GLU A CA 1
ATOM 678 C C . GLU A 1 87 ? 5.886 -0.818 10.298 1.00 46.78 87 GLU A C 1
ATOM 680 O O . GLU A 1 87 ? 5.817 0.240 10.923 1.00 46.78 87 GLU A O 1
ATOM 685 N N . ILE A 1 88 ? 5.516 -0.869 9.014 1.00 48.88 88 ILE A N 1
ATOM 686 C CA . ILE A 1 88 ? 5.078 0.280 8.210 1.00 48.88 88 ILE A CA 1
ATOM 687 C C . ILE A 1 88 ? 3.716 0.009 7.553 1.00 48.88 88 ILE A C 1
ATOM 689 O O . ILE A 1 88 ? 3.425 0.509 6.469 1.00 48.88 88 ILE A O 1
ATOM 693 N N . MET A 1 89 ? 2.821 -0.730 8.208 1.00 54.62 89 MET A N 1
ATOM 694 C CA . MET A 1 89 ? 1.409 -0.409 8.009 1.00 54.62 89 MET A CA 1
ATOM 695 C C . MET A 1 89 ? 1.138 0.919 8.709 1.00 54.62 89 MET A C 1
ATOM 697 O O . MET A 1 89 ? 1.138 1.002 9.938 1.00 54.62 89 MET A O 1
ATOM 701 N N . ASP A 1 90 ? 0.947 1.984 7.927 1.00 66.00 90 ASP A N 1
ATOM 702 C CA . ASP A 1 90 ? 0.553 3.268 8.495 1.00 66.00 90 ASP A CA 1
ATOM 703 C C . ASP A 1 90 ? -0.769 3.086 9.223 1.00 66.00 90 ASP A C 1
ATOM 705 O O . ASP A 1 90 ? -1.780 2.714 8.623 1.00 66.00 90 ASP A O 1
ATOM 709 N N . LYS A 1 91 ? -0.767 3.401 10.515 1.00 66.50 91 LYS A N 1
ATOM 710 C CA . LYS A 1 91 ? -1.981 3.528 11.313 1.00 66.50 91 LYS A CA 1
ATOM 711 C C . LYS A 1 91 ? -3.048 4.343 10.568 1.00 66.50 91 LYS A C 1
ATOM 713 O O . LYS A 1 91 ? -4.221 4.012 10.678 1.00 66.50 91 LYS A O 1
ATOM 718 N N . SER A 1 92 ? -2.648 5.363 9.801 1.00 69.06 92 SER A N 1
ATOM 719 C CA . SER A 1 92 ? -3.554 6.141 8.949 1.00 69.06 92 SER A CA 1
ATOM 720 C C . SER A 1 92 ? -4.270 5.278 7.913 1.00 69.06 92 SER A C 1
ATOM 722 O O . SER A 1 92 ? -5.490 5.318 7.842 1.00 69.06 92 SER A O 1
ATOM 724 N N . LEU A 1 93 ? -3.545 4.444 7.164 1.00 71.25 93 LEU A N 1
ATOM 725 C CA . LEU A 1 93 ? -4.125 3.623 6.099 1.00 71.25 93 LEU A CA 1
ATOM 726 C C . LEU A 1 93 ? -5.116 2.594 6.655 1.00 71.25 93 LEU A C 1
ATOM 728 O O . LEU A 1 93 ? -6.196 2.407 6.101 1.00 71.25 93 LEU A O 1
ATOM 732 N N . LEU A 1 94 ? -4.776 1.968 7.786 1.00 74.56 94 LEU A N 1
ATOM 733 C CA . LEU A 1 94 ? -5.682 1.056 8.487 1.00 74.56 94 LEU A CA 1
ATOM 734 C C . LEU A 1 94 ? -6.984 1.751 8.900 1.00 74.56 94 LEU A C 1
ATOM 736 O O . LEU A 1 94 ? -8.067 1.182 8.756 1.00 74.56 94 LEU A O 1
ATOM 740 N N . LEU A 1 95 ? -6.884 2.986 9.394 1.00 82.06 95 LEU A N 1
ATOM 741 C CA . LEU A 1 95 ? -8.046 3.788 9.764 1.00 82.06 95 LEU A CA 1
ATOM 742 C C . LEU A 1 95 ? -8.862 4.213 8.537 1.00 82.06 95 LEU A C 1
ATOM 744 O O . LEU A 1 95 ? -10.085 4.129 8.590 1.00 82.06 95 LEU A O 1
ATOM 748 N N . ASP A 1 96 ? -8.219 4.597 7.435 1.00 80.31 96 ASP A N 1
ATOM 749 C CA . ASP A 1 96 ? -8.887 5.007 6.193 1.00 80.31 96 ASP A CA 1
ATOM 750 C C . ASP A 1 96 ? -9.644 3.841 5.539 1.00 80.31 96 ASP A C 1
ATOM 752 O O . ASP A 1 96 ? -10.787 3.989 5.086 1.00 80.31 96 ASP A O 1
ATOM 756 N N . CYS A 1 97 ? -9.047 2.646 5.540 1.00 76.88 97 CYS A N 1
ATOM 757 C CA . CYS A 1 97 ? -9.712 1.430 5.087 1.00 76.88 97 CYS A CA 1
ATOM 758 C C . CYS A 1 97 ? -10.893 1.074 5.991 1.00 76.88 97 CYS A C 1
ATOM 760 O O . CYS A 1 97 ? -11.986 0.813 5.486 1.00 76.88 97 CYS A O 1
ATOM 762 N N . HIS A 1 98 ? -10.716 1.133 7.315 1.00 86.06 98 HIS A N 1
ATOM 763 C CA . HIS A 1 98 ? -11.807 0.882 8.254 1.00 86.06 98 HIS A CA 1
ATOM 764 C C . HIS A 1 98 ? -12.950 1.896 8.095 1.00 86.06 98 HIS A C 1
ATOM 766 O O . HIS A 1 98 ? -14.118 1.513 8.077 1.00 86.06 98 HIS A O 1
ATOM 772 N N . TYR A 1 99 ? -12.626 3.176 7.903 1.00 88.38 99 TYR A N 1
ATOM 773 C CA . TYR A 1 99 ? -13.602 4.222 7.610 1.00 88.38 99 TYR A CA 1
ATOM 774 C C . TYR A 1 99 ? -14.379 3.917 6.328 1.00 88.38 99 TYR A C 1
ATOM 776 O O . TYR A 1 99 ? -15.607 3.971 6.334 1.00 88.38 99 TYR A O 1
ATOM 784 N N . SER A 1 100 ? -13.683 3.538 5.254 1.00 86.19 100 SER A N 1
ATOM 785 C CA . SER A 1 100 ? -14.316 3.183 3.979 1.00 86.19 100 SER A CA 1
ATOM 786 C C . SER A 1 100 ? -15.270 1.996 4.134 1.00 86.19 100 SER A C 1
ATOM 788 O O . SER A 1 100 ? -16.393 2.056 3.645 1.00 86.19 100 SER A O 1
ATOM 790 N N . MET A 1 101 ? -14.870 0.963 4.886 1.00 87.69 101 MET A N 1
ATOM 791 C CA . MET A 1 101 ? -15.728 -0.189 5.190 1.00 87.69 101 MET A CA 1
ATOM 792 C C . MET A 1 101 ? -16.978 0.198 5.986 1.00 87.69 101 MET A C 1
ATOM 794 O O . MET A 1 101 ? -18.056 -0.319 5.715 1.00 87.69 101 MET A O 1
ATOM 798 N N . LEU A 1 102 ? -16.849 1.084 6.979 1.00 94.81 102 LEU A N 1
ATOM 799 C CA . LEU A 1 102 ? -17.978 1.514 7.809 1.00 94.81 102 LEU A CA 1
ATOM 800 C C . LEU A 1 102 ? -18.912 2.491 7.092 1.00 94.81 102 LEU A C 1
ATOM 802 O O . LEU A 1 102 ? -20.101 2.521 7.394 1.00 94.81 102 LEU A O 1
ATOM 806 N N . LYS A 1 103 ? -18.395 3.281 6.146 1.00 93.12 103 LYS A N 1
ATOM 807 C CA . LYS A 1 103 ? -19.171 4.267 5.383 1.00 93.12 103 LYS A CA 1
ATOM 808 C C . LYS A 1 103 ? -20.272 3.628 4.528 1.00 93.12 103 LYS A C 1
ATOM 810 O O . LYS A 1 103 ? -21.267 4.284 4.245 1.00 93.12 103 LYS A O 1
ATOM 815 N N . GLU A 1 104 ? -20.095 2.373 4.128 1.00 91.88 104 GLU A N 1
ATOM 816 C CA . GLU A 1 104 ? -21.054 1.606 3.319 1.00 91.88 104 GLU A CA 1
ATOM 817 C C . GLU A 1 104 ? -22.145 0.908 4.160 1.00 91.88 104 GLU A C 1
ATOM 819 O O . GLU A 1 104 ? -22.965 0.180 3.606 1.00 91.88 104 GLU A O 1
ATOM 824 N N . ARG A 1 105 ? -22.149 1.078 5.491 1.00 96.19 105 ARG A N 1
ATOM 825 C CA . ARG A 1 105 ? -23.029 0.348 6.421 1.00 96.19 105 ARG A CA 1
ATOM 826 C C . ARG A 1 105 ? -24.149 1.211 6.976 1.00 96.19 105 ARG A C 1
ATOM 828 O O . ARG A 1 105 ? -24.039 2.434 7.057 1.00 96.19 105 ARG A O 1
ATOM 835 N N . GLU A 1 106 ? -25.204 0.545 7.435 1.00 97.81 106 GLU A N 1
ATOM 836 C CA . GLU A 1 106 ? -26.339 1.212 8.064 1.00 97.81 106 GLU A CA 1
ATOM 837 C C . GLU A 1 106 ? -25.967 1.786 9.436 1.00 97.81 106 GLU A C 1
ATOM 839 O O . GLU A 1 106 ? -25.113 1.262 10.160 1.00 97.81 106 GLU A O 1
ATOM 844 N N . LEU A 1 107 ? -26.655 2.859 9.834 1.00 96.31 107 LEU A N 1
ATOM 845 C CA . LEU A 1 107 ? -26.335 3.603 11.055 1.00 96.31 107 LEU A CA 1
ATOM 846 C C . LEU A 1 107 ? -26.313 2.713 12.311 1.00 96.31 107 LEU A C 1
ATOM 848 O O . LEU A 1 107 ? -25.450 2.885 13.175 1.00 96.31 107 LEU A O 1
ATOM 852 N N . ASP A 1 108 ? -27.244 1.770 12.430 1.00 97.81 108 ASP A N 1
ATOM 853 C CA . ASP A 1 108 ? -27.324 0.897 13.603 1.00 97.81 108 ASP A CA 1
ATOM 854 C C . AS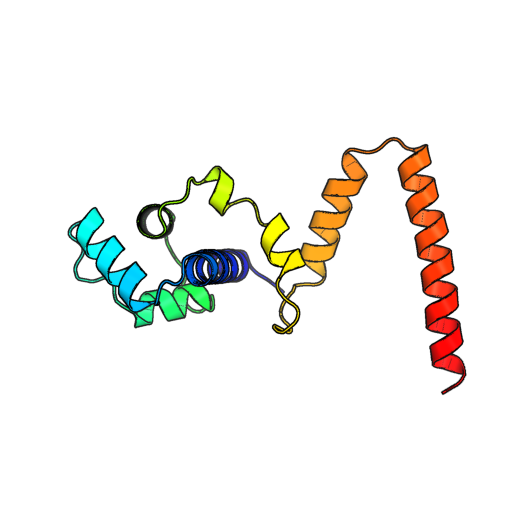P A 1 108 ? -26.212 -0.162 13.630 1.00 97.81 108 ASP A C 1
ATOM 856 O O . ASP A 1 108 ? -25.704 -0.488 14.707 1.00 97.81 108 ASP A O 1
ATOM 860 N N . GLU A 1 109 ? -25.739 -0.614 12.465 1.00 97.56 109 GLU A N 1
ATOM 861 C CA . GLU A 1 109 ? -24.557 -1.476 12.359 1.00 97.56 109 GLU A CA 1
ATOM 862 C C . GLU A 1 109 ? -23.294 -0.718 12.786 1.00 97.56 109 GLU A C 1
ATOM 864 O O . GLU A 1 109 ? -22.499 -1.221 13.584 1.00 97.56 109 GLU A O 1
ATOM 869 N N . VAL A 1 110 ? -23.135 0.530 12.331 1.00 97.50 110 VAL A N 1
ATOM 870 C CA . VAL A 1 110 ? -22.006 1.385 12.727 1.00 97.50 110 VAL A CA 1
ATOM 871 C C . VAL A 1 110 ? -22.028 1.650 14.237 1.00 97.50 110 VAL A C 1
ATOM 873 O O . VAL A 1 110 ? -20.996 1.521 14.904 1.00 97.50 110 VAL A O 1
ATOM 876 N N . LYS A 1 111 ? -23.197 1.954 14.823 1.00 97.25 111 LYS A N 1
ATOM 877 C CA . LYS A 1 111 ? -23.346 2.107 16.285 1.00 97.25 111 LYS A CA 1
ATOM 878 C C . LYS A 1 111 ? -22.939 0.839 17.032 1.00 97.25 111 LYS A C 1
ATOM 880 O O . LYS A 1 111 ? -22.270 0.938 18.065 1.00 97.25 111 LYS A O 1
ATOM 885 N N . TYR A 1 112 ? -23.328 -0.332 16.527 1.00 97.56 112 TYR A N 1
ATOM 886 C CA . TYR A 1 112 ? -22.947 -1.610 17.117 1.00 97.56 112 TYR A CA 1
ATOM 887 C C . TYR A 1 112 ? -21.424 -1.802 17.099 1.00 97.56 112 TYR A C 1
ATOM 889 O O . TYR A 1 112 ? -20.836 -2.065 18.149 1.00 97.56 112 TYR A O 1
ATOM 897 N N . VAL A 1 113 ? -20.762 -1.567 15.960 1.00 97.00 113 VAL A N 1
ATOM 898 C CA . VAL A 1 113 ? -19.293 -1.656 15.852 1.00 97.00 113 VAL A CA 1
ATOM 899 C C . VAL A 1 113 ? -18.596 -0.705 16.829 1.00 97.00 113 VAL A C 1
ATOM 901 O O . VAL A 1 113 ? -17.651 -1.109 17.512 1.00 97.00 113 VAL A O 1
ATOM 904 N N . VAL A 1 114 ? -19.077 0.536 16.965 1.00 96.25 114 VAL A N 1
ATOM 905 C CA . VAL A 1 114 ? -18.522 1.512 17.919 1.00 96.25 114 VAL A CA 1
ATOM 906 C C . VAL A 1 114 ? -18.689 1.038 19.363 1.00 96.25 114 VAL A C 1
ATOM 908 O O . VAL A 1 114 ? -17.754 1.161 20.159 1.00 96.25 114 VAL A O 1
ATOM 911 N N . LYS A 1 115 ? -19.859 0.495 19.722 1.00 97.50 115 LYS A N 1
ATOM 912 C CA . LYS A 1 115 ? -20.112 -0.039 21.067 1.00 97.50 115 LYS A CA 1
ATOM 913 C C . LYS A 1 115 ? -19.144 -1.177 21.390 1.00 97.50 115 LYS A C 1
ATOM 915 O O . LYS A 1 115 ? -18.442 -1.103 22.397 1.00 97.50 115 LYS A O 1
ATOM 920 N N . THR A 1 116 ? -19.058 -2.172 20.513 1.00 97.00 116 THR A N 1
ATOM 921 C CA . THR A 1 116 ? -18.187 -3.338 20.693 1.00 97.00 116 THR A CA 1
ATOM 922 C C . THR A 1 116 ? -16.715 -2.927 20.753 1.00 97.00 116 THR A C 1
ATOM 924 O O . T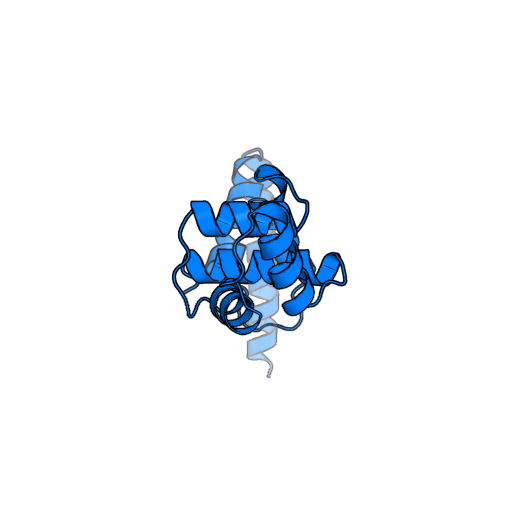HR A 1 116 ? -15.983 -3.358 21.639 1.00 97.00 116 THR A O 1
ATOM 927 N N . THR A 1 117 ? -16.281 -2.005 19.889 1.00 95.44 117 THR A N 1
ATOM 928 C CA . THR A 1 117 ? -14.912 -1.462 19.903 1.00 95.44 117 THR A CA 1
ATOM 929 C C . THR A 1 117 ? -14.578 -0.767 21.229 1.00 95.44 117 THR A C 1
ATOM 931 O O . THR A 1 117 ? -13.496 -0.968 21.782 1.00 95.44 117 THR A O 1
ATOM 934 N N . LYS A 1 118 ? -15.514 0.005 21.802 1.00 95.50 118 LYS A N 1
ATOM 935 C CA . LYS A 1 118 ? -15.334 0.624 23.129 1.00 95.50 118 LYS A CA 1
ATOM 936 C C . LYS A 1 118 ? -15.186 -0.416 24.239 1.00 95.50 118 LYS A C 1
ATOM 938 O O . LYS A 1 118 ? -14.401 -0.207 25.162 1.00 95.50 118 LYS A O 1
ATOM 943 N N . GLU A 1 119 ? -15.943 -1.506 24.181 1.00 95.69 119 GLU A N 1
ATOM 944 C CA . GLU A 1 119 ? -15.835 -2.606 25.145 1.00 95.69 119 GLU A CA 1
ATOM 945 C C . GLU A 1 119 ? -14.480 -3.316 25.025 1.00 95.69 119 GLU A C 1
ATOM 947 O O . GLU A 1 119 ? -13.802 -3.501 26.036 1.00 95.69 119 GLU A O 1
ATOM 952 N N . LEU A 1 120 ? -14.021 -3.589 23.798 1.00 95.00 120 LEU A N 1
ATOM 953 C CA . LEU A 1 120 ? -12.696 -4.157 23.533 1.00 95.00 120 LEU A CA 1
ATOM 954 C C . LEU A 1 120 ? -11.568 -3.287 24.107 1.00 95.00 120 LEU A C 1
ATOM 956 O O . LEU A 1 120 ? -10.678 -3.807 24.786 1.00 95.00 120 LEU A O 1
ATOM 960 N N . PHE A 1 121 ? -11.612 -1.966 23.892 1.00 94.00 121 PHE A N 1
ATOM 961 C CA . PHE A 1 121 ? -10.607 -1.052 24.449 1.00 94.00 121 PHE A CA 1
ATOM 962 C C . PHE A 1 121 ? -10.577 -1.088 25.978 1.00 94.00 121 PHE A C 1
ATOM 964 O O . PHE A 1 121 ? -9.501 -1.233 26.558 1.00 94.00 121 PHE A O 1
ATOM 971 N N . LYS A 1 122 ? -11.743 -1.079 26.641 1.00 94.00 122 LYS A N 1
ATOM 972 C CA . LYS A 1 122 ? -11.818 -1.206 28.107 1.00 94.00 122 LYS A CA 1
ATOM 973 C C . LYS A 1 122 ? -11.134 -2.479 28.610 1.00 94.00 122 LYS A C 1
ATOM 975 O O . LYS A 1 122 ? -10.405 -2.430 29.601 1.00 94.00 122 LYS A O 1
ATOM 980 N N . THR A 1 123 ? -11.345 -3.612 27.939 1.00 92.88 123 THR A N 1
ATOM 981 C CA . THR A 1 123 ? -10.711 -4.884 28.313 1.00 92.88 123 THR A CA 1
ATOM 982 C C . THR A 1 123 ? -9.191 -4.843 28.143 1.00 92.88 123 THR A C 1
ATOM 984 O O . THR A 1 123 ? -8.468 -5.339 29.009 1.00 92.88 123 THR A O 1
ATOM 987 N N . MET A 1 124 ? -8.687 -4.249 27.059 1.00 90.06 124 MET A N 1
ATOM 988 C CA . MET A 1 124 ? -7.243 -4.145 26.805 1.00 90.06 124 MET A CA 1
ATOM 989 C C . MET A 1 124 ? -6.544 -3.208 27.796 1.00 90.06 124 MET A C 1
ATOM 991 O O . MET A 1 124 ? -5.512 -3.574 28.364 1.00 90.06 124 MET A O 1
ATOM 995 N N . ASP A 1 125 ? -7.129 -2.044 28.069 1.00 89.56 125 ASP A N 1
ATOM 996 C CA . ASP A 1 125 ? -6.577 -1.078 29.024 1.00 89.56 125 ASP A CA 1
ATOM 997 C C . ASP A 1 125 ? -6.609 -1.616 30.461 1.00 89.56 125 ASP A C 1
ATOM 999 O O . ASP A 1 125 ? -5.681 -1.392 31.240 1.00 89.56 125 ASP A O 1
ATOM 1003 N N . GLY A 1 126 ? -7.641 -2.390 30.810 1.00 83.06 126 GLY A N 1
ATOM 1004 C CA . GLY A 1 126 ? -7.728 -3.077 32.098 1.00 83.06 126 GLY A CA 1
ATOM 1005 C C . GLY A 1 126 ? -6.635 -4.132 32.307 1.00 83.06 126 GLY A C 1
ATOM 1006 O O . GLY A 1 126 ? -6.173 -4.308 33.434 1.00 83.06 126 GLY A O 1
ATOM 1007 N N . LYS A 1 127 ? -6.180 -4.807 31.239 1.00 71.94 127 LYS A N 1
ATOM 1008 C CA . LYS A 1 127 ? -5.052 -5.756 31.297 1.00 71.94 127 LYS A CA 1
ATOM 1009 C C . LYS A 1 127 ? -3.704 -5.049 31.458 1.00 71.94 127 LYS A C 1
ATOM 1011 O O . LYS A 1 127 ? -2.869 -5.535 32.210 1.00 71.94 127 LYS A O 1
ATOM 1016 N N . LYS A 1 128 ? -3.506 -3.888 30.823 1.00 62.94 128 LYS A N 1
ATOM 1017 C CA . LYS A 1 128 ? -2.268 -3.094 30.951 1.00 62.94 128 LYS A CA 1
ATOM 1018 C C . LYS A 1 128 ? -2.026 -2.528 32.353 1.00 62.94 128 LYS A C 1
ATOM 1020 O O . LYS A 1 128 ? -0.883 -2.281 32.689 1.00 62.94 128 LYS A O 1
ATOM 1025 N N . LYS A 1 129 ? -3.072 -2.319 33.160 1.00 59.66 129 LYS A N 1
ATOM 1026 C CA . LYS A 1 129 ? -2.951 -1.810 34.542 1.00 59.66 129 LYS A CA 1
ATOM 1027 C C . LYS A 1 129 ? -2.593 -2.879 35.587 1.00 59.66 129 LYS A C 1
ATOM 1029 O O . LYS A 1 129 ? -2.404 -2.52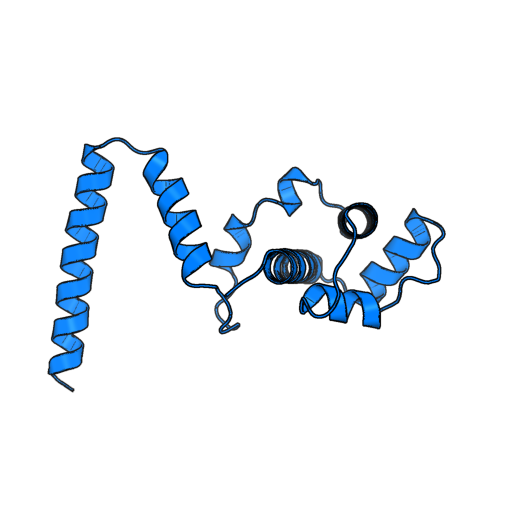9 36.746 1.00 59.66 129 LYS A O 1
ATOM 1034 N N . LYS A 1 130 ? -2.595 -4.165 35.216 1.00 56.06 130 LYS A N 1
ATOM 1035 C CA . LYS A 1 130 ? -2.299 -5.298 36.116 1.00 56.06 130 LYS A CA 1
ATOM 1036 C C . LYS A 1 130 ? -0.872 -5.847 35.968 1.00 56.06 130 LYS A C 1
ATOM 1038 O O . LYS A 1 130 ? -0.506 -6.724 36.745 1.00 56.06 130 LYS A O 1
ATOM 1043 N N . ASN A 1 131 ? -0.113 -5.327 35.007 1.00 44.31 131 ASN A N 1
ATOM 1044 C CA . ASN A 1 131 ? 1.318 -5.563 34.810 1.00 44.31 131 ASN A CA 1
ATOM 1045 C C . ASN A 1 131 ? 2.078 -4.273 35.118 1.00 44.31 131 ASN A C 1
ATOM 1047 O O . ASN A 1 131 ? 3.271 -4.384 35.460 1.00 44.31 131 ASN A O 1
#

Foldseek 3Di:
DDDPLQLLLCLLVVLCVVVVHQLQQLQVLLCVVPVDNVRGSVNNVCSNRSVDDADVVRSVSSCVSSVHDPVVSPPSVVSVPPPPDDPPPPPVVVVVVVCVVLVPDDPVVNVVVVVVVVVVVVVVVVVVVVD

InterPro domains:
  IPR001387 Cro/C1-type, helix-turn-helix domain [PS50943] (12-73)
  IPR001387 Cro/C1-type, helix-turn-helix domain [SM00530] (11-73)
  IPR001387 Cro/C1-type, helix-turn-helix domain [cd00093] (9-73)
  IPR010982 Lambda repressor-li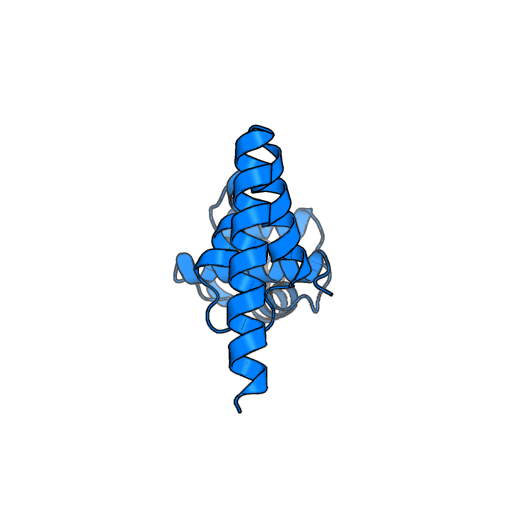ke, DNA-binding domain superfamily [G3DSA:1.10.260.40] (2-82)
  IPR010982 Lambda repressor-like, DNA-binding domain superfamily [SSF47413] (4-76)
  IPR053163 HTH-type transcriptional regulator Rgg-like [PTHR37038] (8-118)